Protein AF-A0A7V6NAT3-F1 (afdb_monomer_lite)

Secondary structure (DSSP, 8-state):
---HHHHHHHHTHHHHHHHT-TTHHHHHHHHHHHHHTGGGS-HHHHHHHHHHHHHHHHHTTTS--SHHHHHHHHHHHHHHHHHHHHHT-

pLDDT: mean 95.62, std 4.85, range [64.94, 98.62]

Structure (mmCIF, N/CA/C/O backbone):
data_AF-A0A7V6NAT3-F1
#
_entry.id   AF-A0A7V6NAT3-F1
#
loop_
_atom_site.group_PDB
_atom_site.id
_atom_site.type_symbol
_atom_site.label_atom_id
_atom_site.label_alt_id
_atom_site.label_comp_id
_atom_site.label_asym_id
_atom_site.label_entity_id
_atom_site.label_seq_id
_atom_site.pdbx_PDB_ins_code
_atom_site.Cartn_x
_atom_site.Cartn_y
_atom_site.Cartn_z
_atom_site.occupancy
_atom_site.B_iso_or_equiv
_atom_site.auth_seq_id
_atom_site.auth_comp_id
_atom_site.auth_asym_id
_atom_site.auth_atom_id
_atom_site.pdbx_PDB_model_num
ATOM 1 N N . MET A 1 1 ? -10.187 11.809 2.061 1.00 83.19 1 MET A N 1
ATOM 2 C CA . MET A 1 1 ? -11.241 10.805 2.315 1.00 83.19 1 MET A CA 1
ATOM 3 C C . MET A 1 1 ? -11.100 9.719 1.280 1.00 83.19 1 MET A C 1
ATOM 5 O O . MET A 1 1 ? -11.380 9.969 0.114 1.00 83.19 1 MET A O 1
ATOM 9 N N . VAL A 1 2 ? -10.655 8.545 1.706 1.00 92.75 2 VAL A N 1
ATOM 10 C CA . VAL A 1 2 ? -10.536 7.367 0.842 1.00 92.75 2 VAL A CA 1
ATOM 11 C C . VAL A 1 2 ? -11.921 6.811 0.521 1.00 92.75 2 VAL A C 1
ATOM 13 O O . VAL A 1 2 ? -12.680 6.444 1.421 1.00 92.75 2 VAL A O 1
ATOM 16 N N . THR A 1 3 ? -12.246 6.745 -0.764 1.00 95.44 3 THR A N 1
ATOM 17 C CA . THR A 1 3 ? -13.475 6.156 -1.295 1.00 95.44 3 THR A CA 1
ATOM 18 C C . THR A 1 3 ? -13.156 4.947 -2.172 1.00 95.44 3 THR A C 1
ATOM 20 O O . THR A 1 3 ? -12.000 4.563 -2.353 1.00 95.44 3 THR A O 1
ATOM 23 N N . ASP A 1 4 ? -14.198 4.334 -2.733 1.00 97.12 4 ASP A N 1
ATOM 24 C CA . ASP A 1 4 ? -14.057 3.241 -3.695 1.00 97.12 4 ASP A CA 1
ATOM 25 C C . ASP A 1 4 ? -13.162 3.623 -4.886 1.00 97.12 4 ASP A C 1
ATOM 27 O O . ASP A 1 4 ? -12.377 2.804 -5.354 1.00 97.12 4 ASP A O 1
ATOM 31 N N . TYR A 1 5 ? -13.225 4.887 -5.322 1.00 96.31 5 TYR A N 1
ATOM 32 C CA . TYR A 1 5 ? -12.474 5.380 -6.473 1.00 96.31 5 TYR A CA 1
ATOM 33 C C . TYR A 1 5 ? -10.958 5.354 -6.245 1.00 96.31 5 TYR A C 1
ATOM 35 O O . TYR A 1 5 ? -10.226 4.862 -7.103 1.00 96.31 5 TYR A O 1
ATOM 43 N N . GLU A 1 6 ? -10.477 5.833 -5.092 1.00 96.38 6 GLU A N 1
ATOM 44 C CA . GLU A 1 6 ? -9.047 5.805 -4.769 1.00 96.38 6 GLU A CA 1
ATOM 45 C C . GLU A 1 6 ? -8.544 4.366 -4.625 1.00 96.38 6 GLU A C 1
ATOM 47 O O . GLU A 1 6 ? -7.481 4.034 -5.142 1.00 96.38 6 GLU A O 1
ATOM 52 N N . VAL A 1 7 ? -9.322 3.488 -3.980 1.00 97.88 7 VAL A N 1
ATOM 53 C CA . VAL A 1 7 ? -8.957 2.067 -3.851 1.00 97.88 7 VAL A CA 1
ATOM 54 C C . VAL A 1 7 ? -8.933 1.386 -5.214 1.00 97.88 7 VAL A C 1
ATOM 56 O O . VAL A 1 7 ? -8.030 0.601 -5.485 1.00 97.88 7 VAL A O 1
ATOM 59 N N . LYS A 1 8 ? -9.881 1.710 -6.101 1.00 9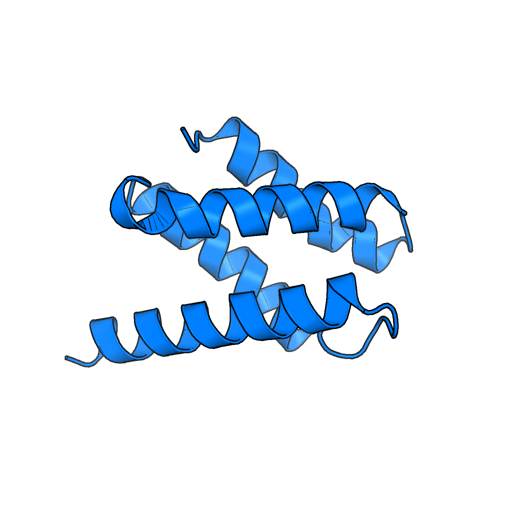7.06 8 LYS A N 1
ATOM 60 C CA . LYS A 1 8 ? -9.923 1.131 -7.442 1.00 97.06 8 LYS A CA 1
ATOM 61 C C . LYS A 1 8 ? -8.720 1.539 -8.287 1.00 97.06 8 LYS A C 1
ATOM 63 O O . LYS A 1 8 ? -8.238 0.725 -9.063 1.00 97.06 8 LYS A O 1
ATOM 68 N N . LYS A 1 9 ? -8.243 2.776 -8.139 1.00 96.06 9 LYS A N 1
ATOM 69 C CA . LYS A 1 9 ? -7.001 3.218 -8.780 1.00 96.06 9 LYS A CA 1
ATOM 70 C C . LYS A 1 9 ? -5.789 2.466 -8.258 1.00 96.06 9 LYS A C 1
ATOM 72 O O . LYS A 1 9 ? -5.009 1.963 -9.057 1.00 96.06 9 LYS A O 1
ATOM 77 N N . TYR A 1 10 ? -5.708 2.314 -6.939 1.00 98.00 10 TYR A N 1
ATOM 78 C CA . TYR A 1 10 ? -4.616 1.582 -6.318 1.00 98.00 10 TYR A CA 1
ATOM 79 C C . TYR A 1 10 ? -4.575 0.110 -6.749 1.00 98.00 10 TYR A C 1
ATOM 81 O O . TYR A 1 10 ? -3.496 -0.434 -6.922 1.00 98.00 10 TYR A O 1
ATOM 89 N N . GLU A 1 11 ? -5.718 -0.533 -7.004 1.00 98.12 11 GLU A N 1
ATOM 90 C CA . GLU A 1 11 ? -5.748 -1.899 -7.555 1.00 98.12 11 GLU A CA 1
ATOM 91 C C . GLU A 1 11 ? -5.007 -2.037 -8.898 1.00 98.12 11 GLU A C 1
ATOM 93 O O . GLU A 1 11 ? -4.452 -3.101 -9.156 1.00 98.12 11 GLU A O 1
ATOM 98 N N . TYR A 1 12 ? -4.945 -0.984 -9.724 1.00 97.12 12 TYR A N 1
ATOM 99 C CA . TYR A 1 12 ? -4.209 -1.011 -10.997 1.00 97.12 12 TYR A CA 1
ATOM 100 C C . TYR A 1 12 ? -2.688 -0.962 -10.829 1.00 97.12 12 TYR A C 1
ATOM 102 O O . TYR A 1 12 ? -1.973 -1.165 -11.805 1.00 97.12 12 TYR A O 1
ATOM 110 N N . ILE A 1 13 ? -2.171 -0.732 -9.615 1.00 97.31 13 ILE A N 1
ATOM 111 C CA . ILE A 1 13 ? -0.723 -0.717 -9.377 1.00 97.31 13 ILE A CA 1
ATOM 112 C C . ILE A 1 13 ? -0.058 -2.044 -9.771 1.00 97.31 13 ILE A C 1
ATOM 114 O O . ILE A 1 13 ? 1.083 -2.044 -10.213 1.00 97.31 13 ILE A O 1
ATOM 118 N N . ILE A 1 14 ? -0.789 -3.159 -9.659 1.00 97.00 14 ILE A N 1
ATOM 119 C CA . ILE A 1 14 ? -0.317 -4.490 -10.059 1.00 97.00 14 ILE A CA 1
ATOM 120 C C . ILE A 1 14 ? -0.059 -4.512 -11.571 1.00 97.00 14 ILE A C 1
ATOM 122 O O . ILE A 1 14 ? 1.042 -4.849 -11.998 1.00 97.00 14 ILE A O 1
ATOM 126 N N . ASP A 1 15 ? -1.031 -4.059 -12.369 1.00 96.56 15 ASP A N 1
ATOM 127 C CA . ASP A 1 15 ? -0.897 -3.977 -13.829 1.00 96.56 15 ASP A CA 1
ATOM 128 C C . ASP A 1 15 ? 0.249 -3.028 -14.233 1.00 96.56 15 ASP A C 1
ATOM 130 O O . ASP A 1 15 ? 0.979 -3.291 -15.192 1.00 96.56 15 ASP A O 1
ATOM 134 N N . TYR A 1 16 ? 0.439 -1.926 -13.498 1.00 95.50 16 TYR A N 1
ATOM 135 C CA . TYR A 1 16 ? 1.535 -0.987 -13.751 1.00 95.50 16 TYR A CA 1
ATOM 136 C C . TYR A 1 16 ? 2.906 -1.607 -13.473 1.00 95.50 16 TYR A C 1
ATOM 138 O O . TYR A 1 16 ? 3.812 -1.432 -14.283 1.00 95.50 16 TYR A O 1
ATOM 146 N N . PHE A 1 17 ? 3.056 -2.398 -12.407 1.00 94.44 17 PHE A N 1
ATOM 147 C CA . PHE A 1 17 ? 4.296 -3.141 -12.171 1.00 94.44 17 PHE A CA 1
ATOM 148 C C . PHE A 1 17 ? 4.556 -4.199 -13.249 1.00 94.44 17 PHE A C 1
ATOM 150 O O . PHE A 1 17 ? 5.677 -4.297 -13.741 1.00 94.44 17 PHE A O 1
ATOM 157 N N . GLU A 1 18 ? 3.533 -4.947 -13.677 1.00 93.38 18 GLU A N 1
ATOM 158 C CA . GLU A 1 18 ? 3.677 -5.965 -14.732 1.00 93.38 18 GLU A CA 1
ATOM 159 C C . GLU A 1 18 ? 4.087 -5.377 -16.092 1.00 93.38 18 GLU A C 1
ATOM 161 O O . GLU A 1 18 ? 4.708 -6.061 -16.911 1.00 93.38 18 GLU A O 1
ATOM 166 N N . THR A 1 19 ? 3.735 -4.115 -16.342 1.00 94.00 19 THR A N 1
ATOM 167 C CA . THR A 1 19 ? 3.993 -3.419 -17.610 1.00 94.00 19 THR A CA 1
ATOM 168 C C . THR A 1 19 ? 5.136 -2.402 -17.551 1.00 94.00 19 THR A C 1
ATOM 170 O O . THR A 1 19 ? 5.423 -1.789 -18.580 1.00 94.00 19 THR A O 1
ATOM 173 N N . ASP A 1 20 ? 5.810 -2.260 -16.401 1.00 88.69 20 ASP A N 1
ATOM 174 C CA . ASP A 1 20 ? 6.826 -1.222 -16.136 1.00 88.69 20 ASP A CA 1
ATOM 175 C C . ASP A 1 20 ? 6.305 0.198 -16.461 1.00 88.69 20 ASP A C 1
ATOM 177 O O . ASP A 1 20 ? 6.973 1.026 -17.088 1.00 88.69 20 ASP A O 1
ATOM 181 N N . ASP A 1 21 ? 5.049 0.472 -16.087 1.00 92.06 21 ASP A N 1
ATOM 182 C CA . ASP A 1 21 ? 4.395 1.764 -16.292 1.00 92.06 21 ASP A CA 1
ATOM 183 C C . ASP A 1 21 ? 4.657 2.705 -15.107 1.00 92.06 21 ASP A C 1
ATOM 185 O O . ASP A 1 21 ? 4.246 2.452 -13.975 1.00 92.06 21 ASP A O 1
ATOM 189 N N . SER A 1 22 ? 5.256 3.863 -15.404 1.00 88.25 22 SER A N 1
ATOM 190 C CA . SER A 1 22 ? 5.573 4.942 -14.449 1.00 88.25 22 SER A CA 1
ATOM 191 C C . SER A 1 22 ? 4.383 5.525 -13.665 1.00 88.25 22 SER A C 1
ATOM 193 O O . SER A 1 22 ? 4.562 6.370 -12.781 1.00 88.25 22 SER A O 1
ATOM 195 N N . THR A 1 23 ? 3.153 5.148 -14.019 1.00 92.00 23 THR A N 1
ATOM 196 C CA . THR A 1 23 ? 1.936 5.490 -13.272 1.00 92.00 23 THR A CA 1
ATOM 197 C C . THR A 1 23 ? 1.917 4.816 -11.892 1.00 92.00 23 THR A C 1
ATOM 199 O O . THR A 1 23 ? 1.235 5.299 -10.983 1.00 92.00 23 THR A O 1
ATOM 202 N N . ASP A 1 24 ? 2.726 3.774 -11.690 1.00 90.44 24 ASP A N 1
ATOM 203 C CA . ASP A 1 24 ? 2.987 3.142 -10.396 1.00 90.44 24 ASP A CA 1
ATOM 204 C C . ASP A 1 24 ? 3.341 4.148 -9.283 1.00 90.44 24 ASP A C 1
ATOM 206 O O . ASP A 1 24 ? 2.767 4.096 -8.195 1.00 90.44 24 ASP A O 1
ATOM 210 N N . ILE A 1 25 ? 4.187 5.143 -9.566 1.00 94.38 25 ILE A N 1
ATOM 211 C CA . ILE A 1 25 ? 4.609 6.181 -8.615 1.00 94.38 25 ILE A CA 1
ATOM 212 C C . ILE A 1 25 ? 3.407 6.978 -8.094 1.00 94.38 25 ILE A C 1
ATOM 214 O O . ILE A 1 25 ? 3.337 7.302 -6.904 1.00 94.38 25 ILE A O 1
ATOM 218 N N . GLN A 1 26 ? 2.440 7.296 -8.960 1.00 95.81 26 GLN A N 1
ATOM 219 C CA . GLN A 1 26 ? 1.232 8.012 -8.550 1.00 95.81 26 GLN A CA 1
ATOM 220 C C . GLN A 1 26 ? 0.387 7.163 -7.593 1.00 95.81 26 GLN A C 1
ATOM 222 O O . GLN A 1 26 ? -0.149 7.689 -6.613 1.00 95.81 26 GLN A O 1
ATOM 227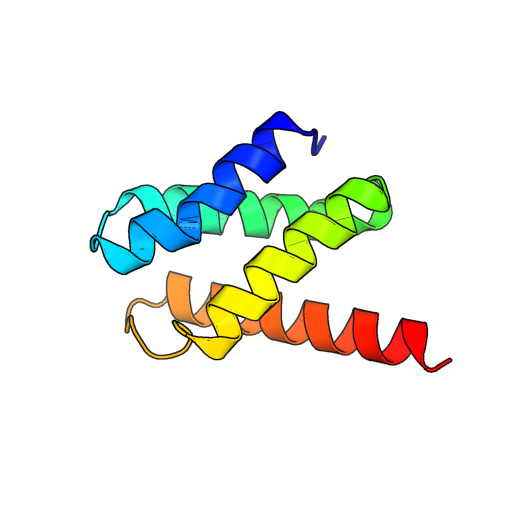 N N . GLU A 1 27 ? 0.290 5.860 -7.847 1.00 96.88 27 GLU A N 1
ATOM 228 C CA . GLU A 1 27 ? -0.457 4.944 -6.988 1.00 96.88 27 GLU A CA 1
ATOM 229 C C . GLU A 1 27 ? 0.268 4.646 -5.670 1.00 96.88 27 GLU A C 1
ATOM 231 O O . GLU A 1 27 ? -0.384 4.530 -4.629 1.00 96.88 27 GLU A O 1
ATOM 236 N N . ILE A 1 28 ? 1.605 4.657 -5.661 1.00 97.56 28 ILE A N 1
ATOM 237 C CA . ILE A 1 28 ? 2.400 4.629 -4.428 1.00 97.56 28 ILE A CA 1
ATOM 238 C C . ILE A 1 28 ? 2.042 5.826 -3.535 1.00 97.56 28 ILE A C 1
ATOM 240 O O . ILE A 1 28 ? 1.702 5.642 -2.363 1.00 97.56 28 ILE A O 1
ATOM 244 N N . TYR A 1 29 ? 2.032 7.048 -4.080 1.00 97.19 29 TYR A N 1
ATOM 245 C CA . TYR A 1 29 ? 1.630 8.230 -3.310 1.00 97.19 29 TYR A CA 1
ATOM 246 C C . TYR A 1 29 ? 0.173 8.159 -2.836 1.00 97.19 29 TYR A C 1
ATOM 248 O O . TYR A 1 29 ? -0.132 8.571 -1.711 1.00 97.19 29 TYR A O 1
ATOM 256 N N . ASN A 1 30 ? -0.732 7.612 -3.655 1.00 96.25 30 ASN A N 1
ATOM 257 C CA . ASN A 1 30 ? -2.120 7.395 -3.245 1.00 96.25 30 ASN A CA 1
ATOM 258 C C . ASN A 1 30 ? -2.183 6.454 -2.032 1.00 96.25 30 ASN A C 1
ATOM 260 O O . ASN A 1 30 ? -2.865 6.765 -1.050 1.00 96.25 30 ASN A O 1
ATOM 264 N N . ARG A 1 31 ? -1.424 5.352 -2.043 1.00 98.12 31 ARG A N 1
ATOM 265 C CA . ARG A 1 31 ? -1.373 4.401 -0.925 1.00 98.12 31 ARG A CA 1
ATOM 266 C C . ARG A 1 31 ? -0.762 4.993 0.344 1.00 98.12 31 ARG A C 1
ATOM 268 O O . ARG A 1 31 ? -1.264 4.711 1.438 1.00 98.12 31 ARG A O 1
ATOM 275 N N . GLU A 1 32 ? 0.269 5.829 0.228 1.00 97.62 32 GLU A N 1
ATOM 276 C CA . GLU A 1 32 ? 0.805 6.599 1.361 1.00 97.62 32 GLU A CA 1
ATOM 277 C C . GLU A 1 32 ? -0.249 7.546 1.955 1.00 97.62 32 GLU A C 1
ATOM 279 O O . GLU A 1 32 ? -0.333 7.717 3.173 1.00 97.62 32 GLU A O 1
ATOM 284 N N . GLY A 1 33 ? -1.078 8.160 1.106 1.00 97.06 33 GLY A N 1
ATOM 285 C CA . GLY A 1 33 ? -2.218 8.973 1.530 1.00 97.06 33 GLY A CA 1
ATOM 286 C C . GLY A 1 33 ? -3.253 8.161 2.309 1.00 97.06 33 GLY A C 1
ATOM 287 O O . GLY A 1 33 ? -3.673 8.576 3.390 1.00 97.06 33 GLY A O 1
ATOM 288 N N . MET A 1 34 ? -3.605 6.971 1.812 1.00 98.06 34 MET A N 1
ATOM 289 C CA . MET A 1 34 ? -4.517 6.053 2.504 1.00 98.06 34 MET A CA 1
ATOM 290 C C . MET A 1 34 ? -3.987 5.644 3.883 1.00 98.06 34 MET A C 1
ATOM 292 O O . MET A 1 34 ? -4.763 5.535 4.827 1.00 98.06 34 MET A O 1
ATOM 29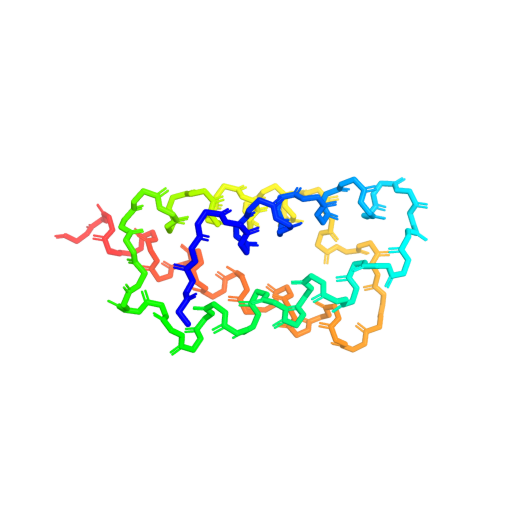6 N N . GLU A 1 35 ? -2.672 5.468 4.034 1.00 98.12 35 GLU A N 1
ATOM 297 C CA . GLU A 1 35 ? -2.063 5.136 5.327 1.00 98.12 35 GLU A CA 1
ATOM 298 C C . GLU A 1 35 ? -2.315 6.222 6.384 1.00 98.12 35 GLU A C 1
ATOM 300 O O . GLU A 1 35 ? -2.617 5.915 7.536 1.00 98.12 35 GLU A O 1
ATOM 305 N N . LYS A 1 36 ? -2.254 7.499 5.989 1.00 97.19 36 LYS A N 1
ATOM 306 C CA . LYS A 1 36 ? -2.502 8.644 6.886 1.00 97.19 36 LYS A CA 1
ATOM 307 C C . LYS A 1 36 ? -3.960 8.738 7.327 1.00 97.19 36 LYS A C 1
ATOM 309 O O . LYS A 1 36 ? -4.242 9.265 8.399 1.00 97.19 36 LYS A O 1
ATOM 314 N N . GLU A 1 37 ? -4.879 8.243 6.505 1.00 96.50 37 GLU A N 1
ATOM 315 C CA . GLU A 1 37 ? -6.315 8.243 6.780 1.00 96.50 37 GLU A CA 1
ATOM 316 C C . GLU A 1 37 ? -6.816 6.899 7.337 1.00 96.50 37 GLU A C 1
ATOM 318 O O . GLU A 1 37 ? -8.021 6.763 7.552 1.00 96.50 37 GLU A O 1
ATOM 323 N N . TRP A 1 38 ? -5.930 5.921 7.590 1.00 97.25 38 TRP A N 1
ATOM 324 C CA . TRP A 1 38 ? -6.277 4.508 7.806 1.00 97.25 38 TRP A CA 1
ATOM 325 C C . TRP A 1 38 ? -7.441 4.290 8.771 1.00 97.25 38 TRP A C 1
ATOM 327 O O . TRP A 1 38 ? -8.397 3.589 8.445 1.00 97.25 38 TRP A O 1
ATOM 337 N N . ASP A 1 39 ? -7.409 4.930 9.938 1.00 96.69 39 ASP A N 1
ATOM 338 C CA . ASP A 1 39 ? -8.416 4.725 10.984 1.00 96.69 39 ASP A CA 1
ATOM 339 C C . ASP A 1 39 ? -9.815 5.236 10.594 1.00 96.69 39 ASP A C 1
ATOM 341 O O . ASP A 1 39 ? -10.811 4.817 11.181 1.00 96.69 39 ASP A O 1
ATOM 345 N N . THR A 1 40 ? -9.909 6.082 9.566 1.00 96.56 40 THR A N 1
ATOM 346 C CA . THR A 1 40 ? -11.174 6.603 9.022 1.00 96.56 40 THR A CA 1
ATOM 347 C C . THR A 1 40 ? -11.704 5.798 7.833 1.00 96.56 40 THR A C 1
ATOM 349 O O . THR A 1 40 ? -12.857 5.976 7.436 1.00 96.56 40 THR A O 1
ATOM 352 N N . ILE A 1 41 ? -10.893 4.898 7.265 1.00 97.75 41 ILE A N 1
ATOM 353 C CA . ILE A 1 41 ? -11.267 4.106 6.091 1.00 97.75 41 ILE A CA 1
ATOM 354 C C . ILE A 1 41 ? -12.290 3.029 6.497 1.00 97.75 41 ILE A C 1
ATOM 356 O O . ILE A 1 41 ? -12.056 2.287 7.456 1.00 97.75 41 ILE A O 1
ATOM 360 N N . PRO A 1 42 ? -13.403 2.867 5.758 1.00 97.38 42 PRO A N 1
ATOM 361 C CA . PRO A 1 42 ? -14.321 1.750 5.952 1.00 97.38 42 PRO A CA 1
ATOM 362 C C . PRO A 1 42 ? -13.636 0.378 5.839 1.00 97.38 42 PRO A C 1
ATOM 364 O O . PRO A 1 42 ? -12.850 0.134 4.927 1.00 97.38 42 PRO A O 1
ATOM 367 N N . GLU A 1 43 ? -14.012 -0.569 6.702 1.00 96.88 43 GLU A N 1
ATOM 368 C CA . GLU A 1 43 ? -13.383 -1.902 6.769 1.00 96.88 43 GLU A CA 1
ATOM 369 C C . GLU A 1 43 ? -13.380 -2.674 5.440 1.00 96.88 43 GLU A C 1
ATOM 371 O O . GLU A 1 43 ? -12.425 -3.381 5.121 1.00 96.88 43 GLU A O 1
ATOM 376 N N . HIS A 1 44 ? -14.426 -2.529 4.623 1.00 97.69 44 HIS A N 1
ATOM 377 C CA . HIS A 1 44 ? -14.480 -3.188 3.316 1.00 97.69 44 HIS A CA 1
ATOM 378 C C . HIS A 1 44 ? -13.424 -2.649 2.335 1.00 97.69 44 HIS A C 1
ATOM 380 O O . HIS A 1 44 ? -12.914 -3.409 1.516 1.00 97.69 44 HIS A O 1
ATOM 386 N N . LEU A 1 45 ? -13.059 -1.367 2.443 1.00 98.44 45 LEU A N 1
ATOM 387 C CA . LEU A 1 45 ? -11.998 -0.757 1.643 1.00 98.44 45 LEU A CA 1
ATOM 388 C C . LEU A 1 45 ? -10.617 -1.151 2.168 1.00 98.44 45 LEU A C 1
ATOM 390 O O . LEU A 1 45 ? -9.764 -1.536 1.373 1.00 98.44 45 LEU A O 1
ATOM 394 N N . LYS A 1 46 ? -10.417 -1.172 3.494 1.00 98.38 46 LYS A N 1
ATOM 395 C CA . LYS A 1 46 ? -9.171 -1.676 4.103 1.00 98.38 46 LYS A CA 1
ATOM 396 C C . LYS A 1 46 ? -8.838 -3.086 3.627 1.00 98.38 46 LYS A C 1
ATOM 398 O O . LYS A 1 46 ? -7.704 -3.346 3.246 1.00 98.38 46 LYS A 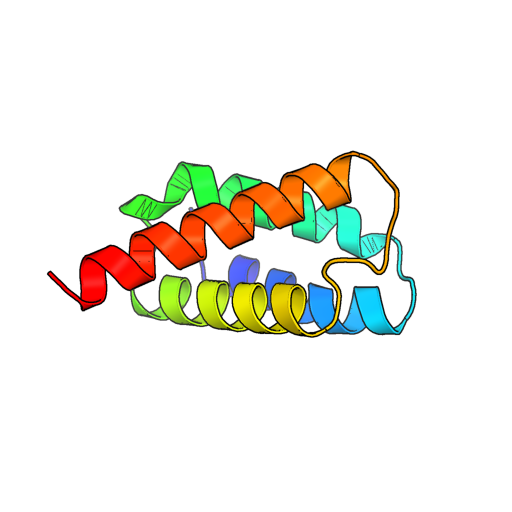O 1
ATOM 403 N N . LYS A 1 47 ? -9.828 -3.985 3.579 1.00 98.31 47 LYS A N 1
ATOM 404 C CA . LYS A 1 47 ? -9.641 -5.361 3.084 1.00 98.31 47 LYS A CA 1
ATOM 405 C C . LYS A 1 47 ? -9.129 -5.414 1.646 1.00 98.31 47 LYS A C 1
ATOM 407 O O . LYS A 1 47 ? -8.271 -6.235 1.347 1.00 98.31 47 LYS A O 1
ATOM 412 N N . ARG A 1 48 ? -9.634 -4.543 0.770 1.00 98.56 48 ARG A N 1
ATOM 413 C CA . ARG A 1 48 ? -9.177 -4.454 -0.626 1.00 98.56 48 ARG A CA 1
ATOM 414 C C . ARG A 1 48 ? -7.755 -3.915 -0.715 1.00 98.56 48 ARG A C 1
ATOM 416 O O . ARG A 1 48 ? -6.932 -4.515 -1.390 1.00 98.56 48 ARG A O 1
ATOM 423 N N . ILE A 1 49 ? -7.450 -2.855 0.034 1.00 98.62 49 ILE A N 1
ATOM 424 C CA . ILE A 1 49 ? -6.093 -2.296 0.116 1.00 98.62 49 ILE A CA 1
ATOM 425 C C . ILE A 1 49 ? -5.101 -3.367 0.595 1.00 98.62 49 ILE A C 1
ATOM 427 O O . ILE A 1 49 ? -4.074 -3.575 -0.038 1.00 98.62 49 ILE A O 1
ATOM 431 N N . LEU A 1 50 ? -5.437 -4.106 1.658 1.00 98.56 50 LEU A N 1
ATOM 432 C CA . LEU A 1 50 ? -4.601 -5.199 2.168 1.00 98.56 50 LEU A CA 1
ATOM 433 C C . LEU A 1 50 ? -4.454 -6.350 1.165 1.00 98.56 50 LEU A C 1
ATOM 435 O O . LEU A 1 50 ? -3.418 -7.005 1.150 1.00 98.56 50 LEU A O 1
ATOM 439 N N . ALA A 1 51 ? -5.461 -6.624 0.335 1.00 98.62 51 ALA A N 1
ATOM 440 C CA . ALA A 1 51 ? -5.334 -7.637 -0.708 1.00 98.62 51 ALA A CA 1
ATOM 441 C C . ALA A 1 51 ? -4.294 -7.221 -1.761 1.00 98.62 51 ALA A C 1
ATOM 443 O O . ALA A 1 51 ? -3.432 -8.023 -2.105 1.00 98.62 51 ALA A O 1
ATOM 444 N N . VAL A 1 52 ? -4.320 -5.958 -2.200 1.00 98.56 52 VAL A N 1
ATOM 445 C CA . VAL A 1 52 ? -3.314 -5.406 -3.125 1.00 98.56 52 VAL A CA 1
ATOM 446 C C . VAL A 1 52 ? -1.927 -5.407 -2.481 1.00 98.56 52 VAL A C 1
ATOM 448 O O . VAL A 1 52 ? -0.986 -5.936 -3.065 1.00 98.56 52 VAL A O 1
ATOM 451 N N . ASP A 1 53 ? -1.807 -4.907 -1.246 1.00 98.62 53 ASP A N 1
ATOM 452 C CA . ASP A 1 53 ? -0.548 -4.897 -0.489 1.00 98.62 53 ASP A CA 1
ATOM 453 C C . ASP A 1 53 ? 0.075 -6.308 -0.403 1.00 98.62 53 ASP A C 1
ATOM 455 O O . ASP A 1 53 ? 1.292 -6.458 -0.488 1.00 98.62 53 ASP A O 1
ATOM 459 N N . ALA A 1 54 ? -0.746 -7.350 -0.222 1.00 98.44 54 ALA A N 1
ATOM 460 C CA . ALA A 1 54 ? -0.274 -8.732 -0.153 1.00 98.44 54 ALA A CA 1
ATOM 461 C C . ALA A 1 54 ? 0.275 -9.227 -1.499 1.00 98.44 54 ALA A C 1
ATOM 463 O O . ALA A 1 54 ? 1.366 -9.790 -1.520 1.00 98.44 54 ALA A O 1
ATOM 464 N N . ILE A 1 55 ? -0.438 -8.967 -2.601 1.00 98.44 55 ILE A N 1
ATOM 465 C CA . ILE A 1 55 ? -0.010 -9.334 -3.962 1.00 98.44 55 ILE A CA 1
ATOM 466 C C . ILE A 1 55 ? 1.325 -8.662 -4.291 1.00 98.44 55 ILE A C 1
ATOM 468 O O . ILE A 1 55 ? 2.262 -9.320 -4.736 1.00 98.44 55 ILE A O 1
ATOM 472 N N . VAL A 1 56 ? 1.445 -7.366 -4.001 1.00 98.19 56 VAL A N 1
ATOM 473 C CA . VAL A 1 56 ? 2.681 -6.613 -4.238 1.00 98.19 56 VAL A CA 1
ATOM 474 C C . VAL A 1 56 ? 3.846 -7.179 -3.430 1.00 98.19 56 VAL A C 1
ATOM 476 O O . VAL A 1 56 ? 4.939 -7.354 -3.961 1.00 98.19 56 VAL A O 1
ATOM 479 N N . LEU A 1 57 ? 3.635 -7.501 -2.152 1.00 98.38 57 LEU A N 1
ATOM 480 C CA . LEU A 1 57 ? 4.691 -8.085 -1.324 1.00 98.38 57 LEU A CA 1
ATOM 481 C C . LEU A 1 57 ? 5.101 -9.494 -1.763 1.00 98.38 57 LEU A C 1
ATOM 483 O O . LEU A 1 57 ? 6.248 -9.871 -1.534 1.00 98.38 57 LEU A O 1
ATOM 487 N N . GLU A 1 58 ? 4.176 -10.272 -2.322 1.00 98.00 58 GLU A N 1
ATOM 488 C CA . GLU A 1 58 ? 4.434 -11.638 -2.780 1.00 98.00 58 GLU A CA 1
ATOM 489 C C . GLU A 1 58 ? 5.165 -11.668 -4.125 1.00 98.00 58 GLU A C 1
ATOM 491 O O . GLU A 1 58 ? 6.072 -12.481 -4.303 1.00 98.00 58 GLU A O 1
ATOM 496 N N . HIS A 1 59 ? 4.793 -10.782 -5.050 1.00 97.38 59 HIS A N 1
ATOM 497 C CA . HIS A 1 59 ? 5.237 -10.868 -6.440 1.00 97.38 59 HIS A CA 1
ATOM 498 C C . HIS A 1 59 ? 6.204 -9.771 -6.872 1.00 97.38 59 HIS A C 1
ATOM 500 O O . HIS A 1 59 ? 6.988 -10.023 -7.778 1.00 97.38 59 HIS A O 1
ATOM 506 N N . HIS A 1 60 ? 6.183 -8.603 -6.224 1.00 96.31 60 HIS A N 1
ATOM 507 C CA . HIS A 1 60 ? 6.859 -7.406 -6.735 1.00 96.31 60 HIS A CA 1
ATOM 508 C C . HIS A 1 60 ? 7.854 -6.773 -5.757 1.00 96.31 60 HIS A C 1
ATOM 510 O O . HIS A 1 60 ? 8.493 -5.781 -6.087 1.00 96.31 60 HIS A O 1
ATOM 516 N N . ALA A 1 61 ? 8.015 -7.308 -4.542 1.00 95.56 61 ALA A N 1
ATOM 517 C CA . ALA A 1 61 ? 8.755 -6.640 -3.463 1.00 95.56 61 ALA A CA 1
ATOM 518 C C . ALA A 1 61 ? 10.215 -6.268 -3.789 1.00 95.56 61 ALA A C 1
ATOM 520 O O . ALA A 1 61 ? 10.759 -5.375 -3.135 1.00 95.56 61 ALA A O 1
ATOM 521 N N . ASP A 1 62 ? 10.819 -6.939 -4.771 1.00 95.06 62 ASP A N 1
ATOM 522 C CA . ASP A 1 62 ? 12.216 -6.782 -5.174 1.00 95.06 62 ASP A CA 1
ATOM 523 C C . ASP A 1 62 ? 12.373 -6.318 -6.641 1.00 95.06 62 ASP A C 1
ATOM 525 O O . ASP A 1 62 ? 13.492 -6.292 -7.154 1.00 95.06 62 ASP A O 1
ATOM 529 N N . ASP A 1 63 ? 11.279 -5.933 -7.313 1.00 93.81 63 ASP A N 1
ATOM 530 C CA . ASP A 1 63 ? 11.271 -5.622 -8.754 1.00 93.81 63 ASP A CA 1
ATOM 531 C C . ASP A 1 63 ? 11.966 -4.295 -9.091 1.00 93.81 63 ASP A C 1
ATOM 533 O O . ASP A 1 63 ? 12.560 -4.152 -10.162 1.00 93.81 63 ASP A O 1
ATOM 537 N N . PHE A 1 64 ? 11.936 -3.322 -8.171 1.00 92.81 64 PHE A N 1
ATOM 538 C CA . PHE A 1 64 ? 12.403 -1.959 -8.430 1.00 92.81 64 PHE A CA 1
ATOM 539 C C . PHE A 1 64 ? 13.378 -1.437 -7.364 1.00 92.81 64 PHE A C 1
ATOM 541 O O . PHE A 1 64 ? 13.214 -1.647 -6.162 1.00 92.81 64 PHE A O 1
ATOM 548 N N . ASP A 1 65 ? 14.393 -0.680 -7.799 1.00 92.25 65 ASP A N 1
ATOM 549 C CA . ASP A 1 65 ? 15.472 -0.196 -6.920 1.00 92.25 65 ASP A CA 1
ATOM 550 C C . ASP A 1 65 ? 15.307 1.270 -6.462 1.00 92.25 65 ASP A C 1
ATOM 552 O O . ASP A 1 65 ? 16.059 1.762 -5.609 1.00 92.25 65 ASP A O 1
ATOM 556 N N . TYR A 1 66 ? 14.317 1.992 -6.997 1.00 93.25 66 TYR A N 1
ATOM 557 C CA . TYR A 1 66 ? 14.123 3.408 -6.697 1.00 93.25 66 TYR A CA 1
ATOM 558 C C . TYR A 1 66 ? 13.594 3.632 -5.265 1.00 93.25 66 TYR A C 1
ATOM 560 O O . TYR A 1 66 ? 12.814 2.851 -4.720 1.00 93.25 66 TYR A O 1
ATOM 568 N N . GLN A 1 67 ? 14.047 4.715 -4.617 1.00 95.69 67 GLN A N 1
ATOM 569 C CA . GLN A 1 67 ? 13.866 4.922 -3.170 1.00 95.69 67 GLN A CA 1
ATOM 570 C C . GLN A 1 67 ? 12.393 4.925 -2.732 1.00 95.69 67 GLN A C 1
ATOM 572 O O . GLN A 1 67 ? 12.060 4.329 -1.710 1.00 95.69 67 GLN A O 1
ATOM 577 N N . ILE A 1 68 ? 11.514 5.548 -3.522 1.00 95.88 68 ILE A N 1
ATOM 578 C CA . ILE A 1 68 ? 10.083 5.609 -3.213 1.00 95.88 68 ILE A CA 1
ATOM 579 C C . ILE A 1 68 ? 9.422 4.219 -3.225 1.00 95.88 68 ILE A C 1
ATOM 581 O O . ILE A 1 68 ? 8.606 3.945 -2.350 1.00 95.88 68 ILE A O 1
ATOM 585 N N . PHE A 1 69 ? 9.845 3.298 -4.101 1.00 97.00 69 PHE A N 1
ATOM 586 C CA . PHE A 1 69 ? 9.378 1.909 -4.065 1.00 97.00 69 PHE A CA 1
ATOM 587 C C . PHE A 1 69 ? 9.768 1.220 -2.764 1.00 97.00 69 PHE A C 1
ATOM 589 O O . PHE A 1 69 ? 8.947 0.609 -2.088 1.00 97.00 69 PHE A O 1
ATOM 596 N N . LYS A 1 70 ? 11.036 1.353 -2.366 1.00 97.81 70 LYS A N 1
ATOM 597 C CA . LYS A 1 70 ? 11.549 0.720 -1.144 1.00 97.81 70 LYS A CA 1
ATOM 598 C C . LYS A 1 70 ? 10.805 1.198 0.097 1.00 97.81 70 LYS A C 1
ATOM 600 O O . LYS A 1 70 ? 10.576 0.411 1.016 1.00 97.81 70 LYS A O 1
ATOM 605 N N . ASP A 1 71 ? 10.451 2.476 0.148 1.00 98.06 71 ASP A N 1
ATOM 606 C CA . ASP A 1 71 ? 9.703 3.038 1.271 1.00 98.06 71 ASP A CA 1
ATOM 607 C C . ASP A 1 71 ? 8.231 2.609 1.247 1.00 98.06 71 ASP A C 1
ATOM 609 O O . ASP A 1 71 ? 7.693 2.230 2.290 1.00 98.06 71 ASP A O 1
ATOM 613 N N . TYR A 1 72 ? 7.634 2.515 0.061 1.00 98.31 72 TYR A N 1
ATOM 614 C CA . TYR A 1 72 ? 6.327 1.901 -0.151 1.00 98.31 72 TYR A CA 1
ATOM 615 C C . TYR A 1 72 ? 6.269 0.439 0.320 1.00 98.31 72 TYR A C 1
ATOM 617 O O . TYR A 1 72 ? 5.407 0.092 1.130 1.00 98.31 72 TYR A O 1
ATOM 625 N N . ILE A 1 73 ? 7.233 -0.401 -0.075 1.00 98.56 73 ILE A N 1
ATOM 626 C CA . ILE A 1 73 ? 7.320 -1.804 0.359 1.00 98.56 73 ILE A CA 1
ATOM 627 C C . ILE A 1 73 ? 7.432 -1.914 1.885 1.00 98.56 73 ILE A C 1
ATOM 629 O O . ILE A 1 73 ? 6.782 -2.764 2.501 1.00 98.56 73 ILE A O 1
ATOM 633 N N . LYS A 1 74 ? 8.215 -1.042 2.537 1.00 98.44 74 LYS A N 1
ATOM 634 C CA . LYS A 1 74 ? 8.283 -0.996 4.010 1.00 98.44 74 LYS A CA 1
ATOM 635 C C . LYS A 1 74 ? 6.935 -0.625 4.626 1.00 98.44 74 LYS A C 1
ATOM 637 O O . LYS A 1 74 ? 6.536 -1.254 5.607 1.00 98.44 74 LYS A O 1
ATOM 642 N N . LEU A 1 75 ? 6.250 0.374 4.068 1.00 98.62 75 LEU A N 1
ATOM 643 C CA . LEU A 1 75 ? 4.956 0.850 4.551 1.00 98.62 75 LEU A CA 1
ATOM 644 C C . LEU A 1 75 ? 3.905 -0.262 4.500 1.00 98.62 75 LEU A C 1
ATOM 646 O O . LEU A 1 75 ? 3.304 -0.577 5.531 1.00 98.62 75 LEU A O 1
ATOM 650 N N . ILE A 1 76 ? 3.724 -0.901 3.341 1.00 98.56 76 ILE A N 1
ATOM 651 C CA . ILE A 1 76 ? 2.697 -1.939 3.179 1.00 98.56 76 ILE A CA 1
ATOM 652 C C . ILE A 1 76 ? 3.028 -3.192 4.000 1.00 98.56 76 ILE A C 1
ATOM 654 O O . ILE A 1 76 ? 2.137 -3.789 4.604 1.00 98.56 76 ILE A O 1
ATOM 658 N N . ARG A 1 77 ? 4.316 -3.549 4.136 1.00 98.62 77 ARG A N 1
ATOM 659 C CA . ARG A 1 77 ? 4.755 -4.657 5.001 1.00 98.62 77 ARG A CA 1
ATOM 660 C C . ARG A 1 77 ? 4.440 -4.389 6.469 1.00 98.62 77 ARG A C 1
ATOM 662 O O . ARG A 1 77 ? 3.939 -5.275 7.159 1.00 98.62 77 ARG A O 1
ATOM 669 N N . ASN A 1 78 ? 4.710 -3.176 6.947 1.00 98.50 78 ASN A N 1
ATOM 670 C CA . ASN A 1 78 ? 4.385 -2.788 8.316 1.00 98.50 78 ASN A CA 1
ATOM 671 C C . ASN A 1 78 ? 2.873 -2.864 8.572 1.00 98.50 78 ASN A C 1
ATOM 673 O O . ASN A 1 78 ? 2.445 -3.454 9.563 1.00 98.50 78 ASN A O 1
ATOM 677 N N . ARG A 1 79 ? 2.060 -2.340 7.646 1.00 98.31 79 ARG A N 1
ATOM 678 C CA . ARG A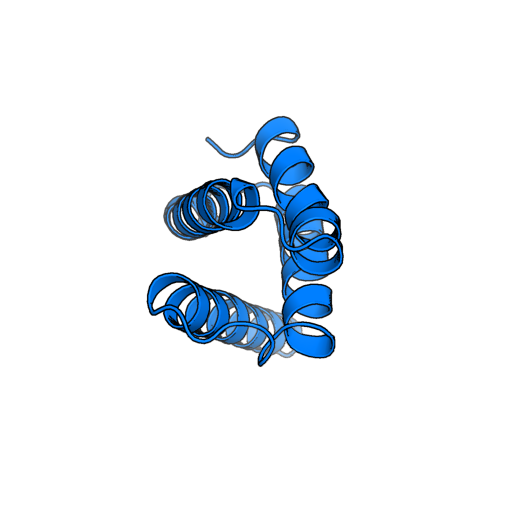 1 79 ? 0.599 -2.396 7.759 1.00 98.31 79 ARG A CA 1
ATOM 679 C C . ARG A 1 79 ? 0.077 -3.836 7.798 1.00 98.31 79 ARG A C 1
ATOM 681 O O . ARG A 1 79 ? -0.730 -4.157 8.666 1.00 98.31 79 ARG A O 1
ATOM 688 N N . GLN A 1 80 ? 0.577 -4.715 6.931 1.00 98.00 80 GLN A N 1
ATOM 689 C CA . GLN A 1 80 ? 0.224 -6.140 6.944 1.00 98.00 80 GLN A CA 1
ATOM 690 C C . GLN A 1 80 ? 0.516 -6.806 8.291 1.00 98.00 80 GLN A C 1
ATOM 692 O O . GLN A 1 80 ? -0.301 -7.580 8.784 1.00 98.00 80 GLN A O 1
ATOM 697 N N . ASN A 1 81 ? 1.658 -6.498 8.908 1.00 98.06 81 ASN A N 1
ATOM 698 C CA . ASN A 1 81 ? 2.010 -7.057 10.213 1.00 98.06 81 ASN A CA 1
ATOM 699 C C . ASN A 1 81 ? 1.069 -6.560 11.319 1.00 98.06 81 ASN A C 1
ATOM 701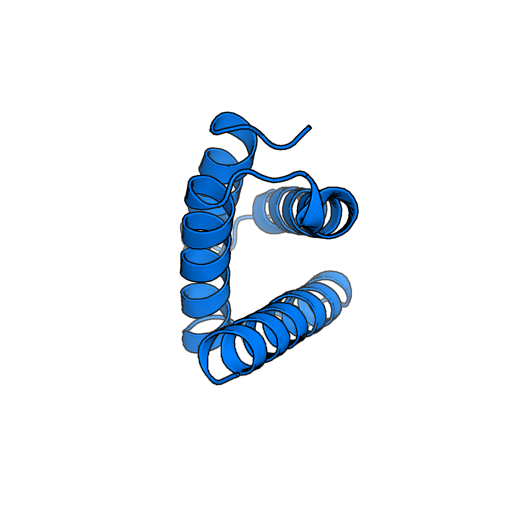 O O . ASN A 1 81 ? 0.549 -7.378 12.074 1.00 98.06 81 ASN A O 1
ATOM 705 N N . ILE A 1 82 ? 0.769 -5.256 11.354 1.00 97.69 82 ILE A N 1
ATOM 706 C CA . ILE A 1 82 ? -0.176 -4.670 12.321 1.00 97.69 82 ILE A CA 1
ATOM 707 C C . ILE A 1 82 ? -1.554 -5.338 12.220 1.00 97.69 82 ILE A C 1
ATOM 709 O O . ILE A 1 82 ? -2.147 -5.704 13.234 1.00 97.69 82 ILE A O 1
ATOM 713 N N . GLU A 1 83 ? -2.085 -5.508 11.007 1.00 96.44 83 GLU A N 1
ATOM 714 C CA . GLU A 1 83 ? -3.421 -6.092 10.831 1.00 96.44 83 GLU A CA 1
ATOM 715 C C . GLU A 1 83 ? -3.439 -7.604 11.113 1.00 96.44 83 GLU A C 1
ATOM 717 O O . GLU A 1 83 ? -4.429 -8.112 11.640 1.00 96.44 83 GLU A O 1
ATOM 722 N N . LYS A 1 84 ? -2.336 -8.322 10.860 1.00 94.50 84 LYS A N 1
ATOM 723 C CA . LYS A 1 84 ? -2.178 -9.722 11.291 1.00 94.50 84 LYS A CA 1
ATOM 724 C C . LYS A 1 84 ? -2.180 -9.851 12.814 1.00 94.50 84 LYS A C 1
ATOM 726 O O . LYS A 1 84 ? -2.836 -10.742 13.343 1.00 94.50 84 LYS A O 1
ATOM 731 N N . GLU A 1 85 ? -1.480 -8.974 13.530 1.00 95.50 85 GLU A N 1
ATOM 732 C CA . GLU A 1 85 ? -1.466 -8.972 15.001 1.00 95.50 85 GLU A CA 1
ATOM 733 C C . GLU A 1 85 ? -2.854 -8.672 15.583 1.00 95.50 85 GLU A C 1
ATOM 735 O O . GLU A 1 85 ? -3.294 -9.353 16.510 1.00 95.50 85 GLU A O 1
ATOM 740 N N . ARG A 1 86 ? -3.588 -7.721 14.989 1.00 91.25 86 ARG A N 1
ATOM 741 C CA . ARG A 1 86 ? -4.968 -7.386 15.383 1.00 91.25 86 ARG A CA 1
ATOM 742 C C . ARG A 1 86 ? -5.952 -8.541 15.200 1.00 91.25 86 ARG A C 1
ATOM 744 O O . ARG A 1 86 ? -6.864 -8.671 16.002 1.00 91.25 86 ARG A O 1
ATOM 751 N N . GLN A 1 87 ? -5.791 -9.362 14.162 1.00 84.25 87 GLN A N 1
ATOM 752 C CA . GLN A 1 87 ? -6.666 -10.518 13.912 1.00 84.25 87 GLN A CA 1
ATOM 753 C C . GLN A 1 87 ? -6.378 -11.708 14.839 1.00 84.25 87 GLN A C 1
ATOM 755 O O . GLN A 1 87 ? -7.238 -12.569 15.007 1.00 84.25 87 GLN A O 1
ATOM 760 N N . ASN A 1 88 ? -5.180 -11.753 15.426 1.00 76.81 88 ASN A N 1
ATOM 761 C CA . ASN A 1 88 ? -4.734 -12.813 16.332 1.00 76.81 88 ASN A CA 1
ATOM 762 C C . ASN A 1 88 ? -4.856 -12.438 17.825 1.00 76.81 88 ASN A C 1
ATOM 764 O O . ASN A 1 88 ? -4.450 -13.236 18.672 1.00 76.81 88 ASN A O 1
ATOM 768 N N . SER A 1 89 ? -5.365 -11.239 18.135 1.00 64.94 89 SER A N 1
ATOM 769 C CA . SER A 1 89 ? -5.585 -10.715 19.495 1.00 64.94 89 SER A CA 1
ATOM 770 C C . SER A 1 89 ? -7.043 -10.862 19.918 1.00 64.94 89 SER A C 1
ATOM 772 O O . SER A 1 89 ? -7.274 -11.195 21.100 1.00 64.94 89 SER A O 1
#

Radius of gyration: 12.46 Å; chains: 1; bounding box: 30×24×37 Å

Foldseek 3Di:
DDDPVLLVLLLCLVVCLVVVNPCNLVSLVSLVVCLVCVVVDDPVSVVSSLVSLVCCLVPPLPVDDDPSSVVSNVSSVVVNVVVVVVVVD

Sequence (89 aa):
MVTDYEVKKYEYIIDYFETDDSTDIQEIYNREGMEKEWDTIPEHLKKRILAVDAIVLEHHADDFDYQIFKDYIKLIRNRQNIEKERQNS